Protein AF-A0A6S7KIN9-F1 (afdb_monomer_lite)

Secondary structure (DSSP, 8-state):
-------EEEEE-TT--B-HHHHHHHHHHHTGGGGTPEEEEEEEEEE-TTT-PEEEEEEEEEEEEEEGGGHHHHHHHHHHHSTTTSHHHHHHHHHHHHHHTTGGGSSEEEEEEEEEEPPPEE---SSTT-SSPPEE---BEEEEEEEEE-

Organism: Paramuricea clavata (NCBI:txid317549)

pLDDT: mean 79.03, std 16.6, range [30.09, 96.25]

Structure (mmCIF, N/CA/C/O backbone):
data_AF-A0A6S7KIN9-F1
#
_entry.id   AF-A0A6S7KIN9-F1
#
loop_
_atom_site.group_PDB
_atom_site.id
_atom_site.type_symbol
_atom_site.label_atom_id
_atom_site.label_alt_id
_atom_site.label_comp_id
_atom_site.label_asym_id
_atom_site.label_entity_id
_atom_site.label_seq_id
_atom_site.pdbx_PDB_ins_code
_atom_site.Cartn_x
_atom_site.Cartn_y
_atom_site.Cartn_z
_atom_site.occupancy
_atom_site.B_iso_or_equiv
_atom_site.auth_seq_id
_atom_site.auth_comp_id
_atom_site.auth_asym_id
_atom_site.auth_atom_id
_atom_site.pdbx_PDB_model_num
ATOM 1 N N . ALA A 1 1 ? -15.062 28.283 -2.929 1.00 34.12 1 ALA A N 1
ATOM 2 C CA . ALA A 1 1 ? -14.795 26.835 -2.896 1.00 34.12 1 ALA A CA 1
ATOM 3 C C . ALA A 1 1 ? -14.580 26.472 -1.440 1.00 34.12 1 ALA A C 1
ATOM 5 O O . ALA A 1 1 ? -13.689 27.051 -0.834 1.00 34.12 1 ALA A O 1
ATOM 6 N N . VAL A 1 2 ? -15.451 25.651 -0.855 1.00 30.09 2 VAL A N 1
ATOM 7 C CA . VAL A 1 2 ? -15.228 25.142 0.503 1.00 30.09 2 VAL A CA 1
ATOM 8 C C . VAL A 1 2 ? -14.085 24.145 0.370 1.00 30.09 2 VAL A C 1
ATOM 10 O O . VAL A 1 2 ? -14.245 23.110 -0.273 1.00 30.09 2 VAL A O 1
ATOM 13 N N . VAL A 1 3 ? -12.900 24.531 0.835 1.00 39.47 3 VAL A N 1
ATOM 14 C CA . VAL A 1 3 ? -11.802 23.588 1.024 1.00 39.47 3 VAL A CA 1
ATOM 15 C C . VAL A 1 3 ? -12.190 22.828 2.278 1.00 39.47 3 VAL A C 1
ATOM 17 O O . VAL A 1 3 ? -12.041 23.341 3.379 1.00 39.47 3 VAL A O 1
ATOM 20 N N . ASP A 1 4 ? -12.823 21.679 2.087 1.00 44.56 4 ASP A N 1
ATOM 21 C CA . ASP A 1 4 ? -13.054 20.734 3.168 1.00 44.56 4 ASP A CA 1
ATOM 22 C C . ASP A 1 4 ? -11.662 20.306 3.658 1.00 44.56 4 ASP A C 1
ATOM 24 O O . ASP A 1 4 ? -10.869 19.782 2.865 1.00 44.56 4 ASP A O 1
ATOM 28 N N . GLU A 1 5 ? -11.292 20.653 4.892 1.00 52.69 5 GLU A N 1
ATOM 29 C CA . GLU A 1 5 ? -9.957 20.403 5.449 1.00 52.69 5 GLU A CA 1
ATOM 30 C C . GLU A 1 5 ? -9.789 18.906 5.761 1.00 52.69 5 GLU A C 1
ATOM 32 O O . GLU A 1 5 ? -9.699 18.479 6.906 1.00 52.69 5 GLU A O 1
ATOM 37 N N . SER A 1 6 ? -9.733 18.065 4.728 1.00 70.38 6 SER A N 1
ATOM 38 C CA . SER A 1 6 ? -9.502 16.633 4.901 1.00 70.38 6 SER A CA 1
ATOM 39 C C . SER A 1 6 ? -8.050 16.381 5.318 1.00 70.38 6 SER A C 1
ATOM 41 O O . SER A 1 6 ? -7.119 16.681 4.561 1.00 70.38 6 SER A O 1
ATOM 43 N N . ILE A 1 7 ? -7.830 15.783 6.493 1.00 80.75 7 ILE A N 1
ATOM 44 C CA . ILE A 1 7 ? -6.498 15.314 6.899 1.00 80.75 7 ILE A CA 1
ATOM 45 C C . ILE A 1 7 ? -6.125 14.125 6.012 1.00 80.75 7 ILE A C 1
ATOM 47 O O . ILE A 1 7 ? -6.717 13.052 6.124 1.00 80.75 7 ILE A O 1
ATOM 51 N N . GLN A 1 8 ? -5.125 14.307 5.149 1.00 85.94 8 GLN A N 1
ATOM 52 C CA . GLN A 1 8 ? -4.580 13.243 4.313 1.00 85.94 8 GLN A CA 1
ATOM 53 C C . GLN A 1 8 ? -3.232 12.763 4.856 1.00 85.94 8 GLN A C 1
ATOM 55 O O . GLN A 1 8 ? -2.260 13.515 4.918 1.00 85.94 8 GLN A O 1
ATOM 60 N N . LEU A 1 9 ? -3.169 11.480 5.193 1.00 83.56 9 LEU A N 1
ATOM 61 C CA . LEU A 1 9 ? -1.951 10.760 5.528 1.00 83.56 9 LEU A CA 1
ATOM 62 C C . LEU A 1 9 ? -1.560 9.861 4.354 1.00 83.56 9 LEU A C 1
ATOM 64 O O . LEU A 1 9 ? -2.381 9.095 3.848 1.00 83.56 9 LEU A O 1
ATOM 68 N N . ARG A 1 10 ? -0.300 9.950 3.918 1.00 86.44 10 ARG A N 1
ATOM 69 C CA . ARG A 1 10 ? 0.276 9.055 2.909 1.00 86.44 10 ARG A CA 1
ATOM 70 C C . ARG A 1 10 ? 1.702 8.691 3.303 1.00 86.44 10 ARG A C 1
ATOM 72 O O . ARG A 1 10 ? 2.541 9.578 3.451 1.00 86.44 10 ARG A O 1
ATOM 79 N N . PHE A 1 11 ? 1.988 7.397 3.404 1.00 84.00 11 PHE A N 1
ATOM 80 C CA . PHE A 1 11 ? 3.309 6.898 3.780 1.00 84.00 11 PHE A CA 1
ATOM 81 C C . PHE A 1 11 ? 3.846 5.928 2.738 1.00 84.00 11 PHE A C 1
ATOM 83 O O . PHE A 1 11 ? 3.245 4.895 2.463 1.00 84.00 11 PHE A O 1
ATOM 90 N N . PHE A 1 12 ? 4.996 6.279 2.168 1.00 82.81 12 PHE A N 1
ATOM 91 C CA . PHE A 1 12 ? 5.689 5.491 1.157 1.00 82.81 12 PHE A CA 1
ATOM 92 C C . PHE A 1 12 ? 6.791 4.644 1.793 1.00 82.81 12 PHE A C 1
ATOM 94 O O . PHE A 1 12 ? 7.568 5.158 2.603 1.00 82.81 12 PHE A O 1
ATOM 101 N N . ASN A 1 13 ? 6.901 3.380 1.382 1.00 80.69 13 ASN A N 1
ATOM 102 C CA . ASN A 1 13 ? 8.046 2.541 1.719 1.00 80.69 13 ASN A CA 1
ATOM 103 C C . ASN A 1 13 ? 9.092 2.586 0.587 1.00 80.69 13 ASN A C 1
ATOM 105 O O . ASN A 1 13 ? 8.910 1.916 -0.431 1.00 80.69 13 ASN A O 1
ATOM 109 N N . PRO A 1 14 ? 10.212 3.316 0.744 1.00 76.25 14 PRO A N 1
ATOM 110 C CA . PRO A 1 14 ? 11.238 3.405 -0.296 1.00 76.25 14 PRO A CA 1
ATOM 111 C C . PRO A 1 14 ? 12.024 2.107 -0.496 1.00 76.25 14 PRO A C 1
ATOM 113 O O . PRO A 1 14 ? 12.675 1.949 -1.525 1.00 76.25 14 PRO A O 1
ATOM 116 N N . ASN A 1 15 ? 11.967 1.183 0.466 1.00 79.06 15 ASN A N 1
ATOM 117 C CA . ASN A 1 15 ? 12.688 -0.086 0.399 1.00 79.06 15 ASN A CA 1
ATOM 118 C C . A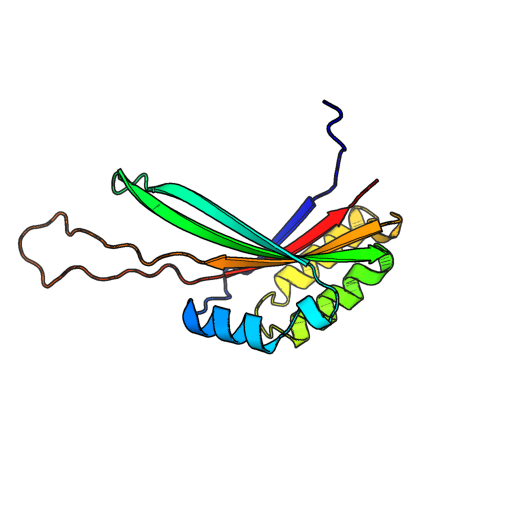SN A 1 15 ? 11.894 -1.166 -0.343 1.00 79.06 15 ASN A C 1
ATOM 120 O O . ASN A 1 15 ? 12.458 -2.195 -0.714 1.00 79.06 15 ASN A O 1
ATOM 124 N N . PHE A 1 16 ? 10.596 -0.950 -0.574 1.00 81.00 16 PHE A N 1
ATOM 125 C CA . PHE A 1 16 ? 9.786 -1.865 -1.361 1.00 81.00 16 PHE A CA 1
ATOM 126 C C . PHE A 1 16 ? 9.939 -1.549 -2.847 1.00 81.00 16 PHE A C 1
ATOM 128 O O . PHE A 1 16 ? 9.473 -0.521 -3.335 1.00 81.00 16 PHE A O 1
ATOM 135 N N . THR A 1 17 ? 10.609 -2.449 -3.562 1.00 79.62 17 THR A N 1
ATOM 136 C CA . THR A 1 17 ? 10.815 -2.350 -5.008 1.00 79.62 17 THR A CA 1
ATOM 137 C C . THR A 1 17 ? 10.290 -3.615 -5.666 1.00 79.62 17 THR A C 1
ATOM 139 O O . THR A 1 17 ? 10.710 -4.715 -5.316 1.00 79.62 17 THR A O 1
ATOM 142 N N . ILE A 1 18 ? 9.393 -3.458 -6.635 1.00 82.38 18 ILE A N 1
ATOM 143 C CA . ILE A 1 18 ? 8.775 -4.567 -7.367 1.00 82.38 18 ILE A CA 1
ATOM 144 C C . ILE A 1 18 ? 8.681 -4.228 -8.860 1.00 82.38 18 ILE A C 1
ATOM 146 O O . ILE A 1 18 ? 8.633 -3.049 -9.242 1.00 82.38 18 ILE A O 1
ATOM 150 N N . SER A 1 19 ? 8.693 -5.249 -9.722 1.00 85.44 19 SER A N 1
ATOM 151 C CA . SER A 1 19 ? 8.465 -5.047 -11.154 1.00 85.44 19 SER A CA 1
ATOM 152 C C . SER A 1 19 ? 7.011 -4.631 -11.416 1.00 85.44 19 SER A C 1
ATOM 154 O O . SER A 1 19 ? 6.118 -4.855 -10.599 1.00 85.44 19 SER A O 1
ATOM 156 N N . ALA A 1 20 ? 6.757 -3.992 -12.558 1.00 83.88 20 ALA A N 1
ATOM 157 C CA . ALA A 1 20 ? 5.403 -3.556 -12.894 1.00 83.88 20 ALA A CA 1
ATOM 158 C C . ALA A 1 20 ? 4.446 -4.739 -13.108 1.00 83.88 20 ALA A C 1
ATOM 160 O O . ALA A 1 20 ? 3.265 -4.616 -12.796 1.00 83.88 20 ALA A O 1
ATOM 161 N N . ASP A 1 21 ? 4.944 -5.852 -13.645 1.00 85.50 21 ASP A N 1
ATOM 162 C CA . ASP A 1 21 ? 4.124 -7.027 -13.938 1.00 85.50 21 ASP A CA 1
ATOM 163 C C . ASP A 1 21 ? 3.816 -7.794 -12.650 1.00 85.50 21 ASP A C 1
ATOM 165 O O . ASP A 1 21 ? 2.642 -8.006 -12.353 1.00 85.50 21 ASP A O 1
ATOM 169 N N . ASP A 1 22 ? 4.820 -8.024 -11.796 1.00 88.12 22 ASP A N 1
ATOM 170 C CA . ASP A 1 22 ? 4.599 -8.642 -10.480 1.00 88.12 22 ASP A CA 1
ATOM 171 C C . ASP A 1 22 ? 3.643 -7.803 -9.619 1.00 88.12 22 ASP A C 1
ATOM 173 O O . ASP A 1 22 ? 2.805 -8.344 -8.901 1.00 88.12 22 ASP A O 1
ATOM 177 N N . LEU A 1 23 ? 3.721 -6.468 -9.700 1.00 87.88 23 LEU A N 1
ATOM 178 C CA . LEU A 1 23 ? 2.795 -5.598 -8.978 1.00 87.88 23 LEU A CA 1
ATOM 179 C C . LEU A 1 23 ? 1.358 -5.716 -9.501 1.00 87.88 23 LEU A C 1
ATOM 181 O O . LEU A 1 23 ? 0.416 -5.675 -8.711 1.00 87.88 23 LEU A O 1
ATOM 185 N N . ARG A 1 24 ? 1.164 -5.860 -10.818 1.00 89.88 24 ARG A N 1
ATOM 186 C CA . ARG A 1 24 ? -0.175 -6.078 -11.392 1.00 89.88 24 ARG A CA 1
ATOM 187 C C . ARG A 1 24 ? -0.755 -7.405 -10.936 1.00 89.88 24 ARG A C 1
ATOM 189 O O . ARG A 1 24 ? -1.920 -7.426 -10.538 1.00 89.88 24 ARG A O 1
ATOM 196 N N . ASP A 1 25 ? 0.052 -8.457 -10.952 1.00 91.62 25 ASP A N 1
ATOM 197 C CA . ASP A 1 25 ? -0.358 -9.785 -10.504 1.00 91.62 25 ASP A CA 1
ATOM 198 C C . ASP A 1 25 ? -0.697 -9.771 -9.012 1.00 91.62 25 ASP A C 1
ATOM 200 O O . ASP A 1 25 ? -1.746 -10.268 -8.605 1.00 91.62 25 ASP A O 1
ATOM 204 N N . LEU A 1 26 ? 0.124 -9.104 -8.196 1.00 90.75 26 LEU A N 1
ATOM 205 C CA . LEU A 1 26 ? -0.125 -8.928 -6.766 1.00 90.75 26 LEU A CA 1
ATOM 206 C C . LEU A 1 26 ? -1.453 -8.196 -6.499 1.00 90.75 26 LEU A C 1
ATOM 208 O O . LEU A 1 26 ? -2.252 -8.639 -5.675 1.00 90.75 26 LEU A O 1
ATOM 212 N N . ILE A 1 27 ? -1.732 -7.112 -7.232 1.00 91.69 27 ILE A N 1
ATOM 213 C CA . ILE A 1 27 ? -3.002 -6.373 -7.132 1.00 91.69 27 ILE A CA 1
ATOM 214 C C . ILE A 1 27 ? -4.191 -7.242 -7.555 1.00 91.69 27 ILE A C 1
ATOM 216 O O . ILE A 1 27 ? -5.238 -7.201 -6.906 1.00 91.69 27 ILE A O 1
ATOM 220 N N . ALA A 1 28 ? -4.055 -7.999 -8.647 1.00 92.81 28 ALA A N 1
ATOM 221 C CA . ALA A 1 28 ? -5.113 -8.870 -9.147 1.00 92.81 28 ALA A CA 1
ATOM 222 C C . ALA A 1 28 ? -5.444 -9.981 -8.139 1.00 92.81 28 ALA A C 1
ATOM 224 O O . ALA A 1 28 ? -6.615 -10.188 -7.821 1.00 92.81 28 ALA A O 1
ATOM 225 N N . ASN A 1 29 ? -4.417 -10.622 -7.577 1.00 93.88 29 ASN A N 1
ATOM 226 C CA . ASN A 1 29 ? -4.558 -11.702 -6.601 1.00 93.88 29 ASN A CA 1
ATOM 227 C C . ASN A 1 29 ? -5.186 -11.236 -5.283 1.00 93.88 29 ASN A C 1
ATOM 229 O O . ASN A 1 29 ? -5.973 -11.968 -4.689 1.00 93.88 29 ASN A O 1
ATOM 233 N N . ALA A 1 30 ? -4.889 -10.010 -4.839 1.00 93.06 30 ALA A N 1
ATOM 234 C CA . ALA A 1 30 ? -5.475 -9.452 -3.621 1.00 93.06 30 ALA A CA 1
ATOM 235 C C . ALA A 1 30 ? -6.991 -9.199 -3.729 1.00 93.06 30 ALA A C 1
ATOM 237 O O . ALA A 1 30 ? -7.656 -9.056 -2.705 1.00 93.06 30 ALA A O 1
ATOM 238 N N . ASN A 1 31 ? -7.533 -9.104 -4.953 1.00 93.62 31 ASN A N 1
ATOM 239 C CA . ASN A 1 31 ? -8.955 -8.901 -5.248 1.00 93.62 31 ASN A CA 1
ATOM 240 C C . ASN A 1 31 ? -9.639 -7.845 -4.352 1.00 93.62 31 ASN A C 1
ATOM 242 O O . ASN A 1 31 ? -10.751 -8.019 -3.858 1.00 93.62 31 ASN A O 1
ATOM 246 N N . LEU A 1 32 ? -8.974 -6.706 -4.145 1.00 94.56 32 LEU A N 1
ATOM 247 C CA . LEU A 1 32 ? -9.462 -5.633 -3.274 1.00 94.56 32 LEU A CA 1
ATOM 248 C C . LEU A 1 32 ? -10.912 -5.175 -3.563 1.00 94.56 32 LEU A C 1
ATOM 250 O O . LEU A 1 32 ? -11.628 -4.873 -2.604 1.00 94.56 32 LEU A O 1
ATOM 254 N N . PRO A 1 33 ? -11.409 -5.156 -4.819 1.00 94.88 33 PRO A N 1
ATOM 255 C CA . PRO A 1 33 ? -12.814 -4.858 -5.086 1.00 94.88 33 PRO A CA 1
ATOM 256 C C . PRO A 1 33 ? -13.805 -5.786 -4.375 1.00 94.88 33 PRO A C 1
ATOM 258 O O . PRO A 1 33 ? -14.805 -5.296 -3.853 1.00 94.88 33 PRO A O 1
ATOM 261 N N . SER A 1 34 ? -13.527 -7.093 -4.277 1.00 94.94 34 SER A N 1
ATOM 262 C CA . SER A 1 34 ? -14.417 -8.020 -3.562 1.00 94.94 34 SER A CA 1
ATOM 263 C C . SER A 1 34 ? -14.421 -7.796 -2.048 1.00 94.94 34 SER A C 1
ATOM 265 O O . SER A 1 34 ? -15.351 -8.218 -1.370 1.00 94.94 34 SER A O 1
ATOM 267 N N . LEU A 1 35 ? -13.406 -7.110 -1.513 1.00 93.75 35 LEU A N 1
ATOM 268 C CA . LEU A 1 35 ? -13.306 -6.711 -0.103 1.00 93.75 35 LEU A CA 1
ATOM 269 C C . LEU A 1 35 ? -13.945 -5.334 0.175 1.00 93.75 35 LEU A C 1
ATOM 271 O O . LEU A 1 35 ? -13.899 -4.826 1.304 1.00 93.75 35 LEU A O 1
ATOM 275 N N . GLY A 1 36 ? -14.557 -4.724 -0.845 1.00 94.38 36 GLY A N 1
ATOM 276 C CA . GLY A 1 36 ? -15.265 -3.449 -0.753 1.00 94.38 36 GLY A CA 1
ATOM 277 C C . GLY A 1 36 ? -14.402 -2.215 -1.022 1.00 94.38 36 GLY A C 1
ATOM 278 O O . GLY A 1 36 ? -14.837 -1.106 -0.718 1.00 94.38 36 GLY A O 1
ATOM 279 N N . TYR A 1 37 ? -13.196 -2.368 -1.578 1.00 96.00 37 TYR A N 1
ATOM 280 C CA . TYR A 1 37 ? -12.392 -1.219 -2.000 1.00 96.00 37 TYR A CA 1
ATOM 281 C C . TYR A 1 37 ? -12.784 -0.753 -3.398 1.00 96.00 37 TYR A C 1
ATOM 283 O O . TYR A 1 37 ? -12.843 -1.524 -4.356 1.00 96.00 37 TYR A O 1
ATOM 291 N N . ARG A 1 38 ? -12.956 0.555 -3.553 1.00 96.25 38 ARG A N 1
ATOM 292 C CA . ARG A 1 38 ? -13.173 1.191 -4.847 1.00 96.25 38 ARG A CA 1
ATOM 293 C C . ARG A 1 38 ? -11.837 1.492 -5.514 1.00 96.25 38 ARG A C 1
ATOM 295 O O . ARG A 1 38 ? -11.005 2.209 -4.957 1.00 96.25 38 ARG A O 1
ATOM 302 N N . LYS A 1 39 ? -11.661 0.983 -6.733 1.00 95.06 39 LYS A N 1
ATOM 303 C CA . LYS A 1 39 ? 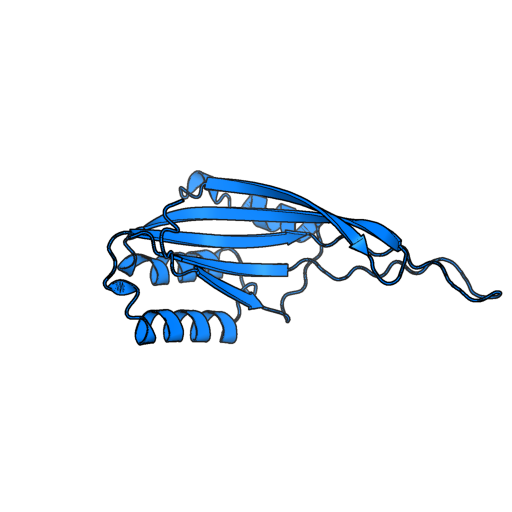-10.504 1.283 -7.581 1.00 95.06 39 LYS A CA 1
ATOM 304 C C . LYS A 1 39 ? -10.635 2.675 -8.201 1.00 95.06 39 LYS A C 1
ATOM 306 O O . LYS A 1 39 ? -11.669 3.014 -8.768 1.00 95.06 39 LYS A O 1
ATOM 311 N N . ILE A 1 40 ? -9.560 3.449 -8.143 1.00 93.50 40 ILE A N 1
ATOM 312 C CA . ILE A 1 40 ? -9.394 4.743 -8.802 1.00 93.50 40 ILE A CA 1
ATOM 313 C C . ILE A 1 40 ? -8.078 4.675 -9.573 1.00 93.50 40 ILE A C 1
ATOM 315 O O . ILE A 1 40 ? -7.065 4.224 -9.045 1.00 93.50 40 ILE A O 1
ATOM 319 N N . THR A 1 41 ? -8.080 5.069 -10.842 1.00 92.19 41 THR A N 1
ATOM 320 C CA . THR A 1 41 ? -6.873 5.074 -11.675 1.00 92.19 41 THR A CA 1
ATOM 321 C C . THR A 1 41 ? -6.645 6.473 -12.208 1.00 92.19 41 THR A C 1
ATOM 323 O O . THR A 1 41 ? -7.518 7.049 -12.850 1.00 92.19 41 THR A O 1
ATOM 326 N N . GLU A 1 42 ? -5.461 7.002 -11.939 1.00 89.19 42 GLU A N 1
ATOM 327 C CA . GLU A 1 42 ? -5.012 8.302 -12.406 1.00 89.19 42 GLU A CA 1
ATOM 328 C C . GLU A 1 42 ? -3.793 8.110 -13.296 1.00 89.19 42 GLU A C 1
ATOM 330 O O . GLU A 1 42 ? -2.855 7.390 -12.953 1.00 89.19 42 GLU A O 1
ATOM 335 N N . ARG A 1 43 ? -3.801 8.771 -14.450 1.00 87.06 43 ARG A N 1
ATOM 336 C CA . ARG A 1 43 ? -2.659 8.805 -15.359 1.00 87.06 43 ARG A CA 1
ATOM 337 C C . ARG A 1 43 ? -2.220 10.241 -15.516 1.00 87.06 43 ARG A C 1
ATOM 339 O O . ARG A 1 43 ? -3.041 11.110 -15.801 1.00 87.06 43 AR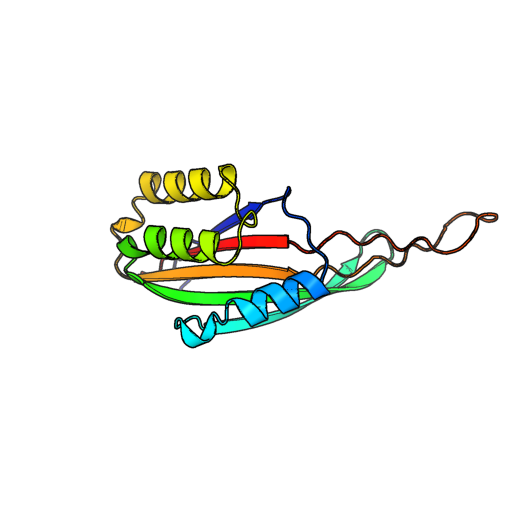G A O 1
ATOM 346 N N . LYS A 1 44 ? -0.928 10.473 -15.332 1.00 83.19 44 LYS A N 1
ATOM 347 C CA . LYS A 1 44 ? -0.307 11.776 -15.528 1.00 83.19 44 LYS A CA 1
ATOM 348 C C . LYS A 1 44 ? 0.814 11.652 -16.541 1.00 83.19 44 LYS A C 1
ATOM 350 O O . LYS A 1 44 ? 1.537 10.656 -16.571 1.00 83.19 44 LYS A O 1
ATOM 355 N N . THR A 1 45 ? 0.937 12.678 -17.366 1.00 78.88 45 THR A N 1
ATOM 356 C CA . THR A 1 45 ? 2.082 12.863 -18.249 1.00 78.88 45 THR A CA 1
ATOM 357 C C . THR A 1 45 ? 2.865 14.038 -17.697 1.00 78.88 45 THR A C 1
ATOM 359 O O . THR A 1 45 ? 2.333 15.141 -17.612 1.00 78.88 45 THR A O 1
ATOM 362 N N . GLU A 1 46 ? 4.105 13.794 -17.305 1.00 73.00 46 GLU A N 1
ATOM 363 C CA . GLU A 1 46 ? 5.018 14.814 -16.797 1.00 73.00 46 GLU A CA 1
ATOM 364 C C . GLU A 1 46 ? 6.223 14.897 -17.723 1.00 73.00 46 GLU A C 1
ATOM 366 O O . GLU A 1 46 ? 6.673 13.885 -18.253 1.00 73.00 46 GLU A O 1
ATOM 371 N N . THR A 1 47 ? 6.758 16.091 -17.945 1.00 73.94 47 THR A N 1
ATOM 372 C CA . THR A 1 47 ? 8.007 16.236 -18.695 1.00 73.94 47 THR A CA 1
ATOM 373 C C . THR A 1 47 ? 9.172 15.923 -17.763 1.00 73.94 47 THR A C 1
ATOM 375 O O . THR A 1 47 ? 9.333 16.581 -16.738 1.00 73.94 47 THR A O 1
ATOM 378 N N . ASP A 1 48 ? 9.991 14.929 -18.104 1.00 67.38 48 ASP A N 1
ATOM 379 C CA . ASP A 1 48 ? 11.213 14.638 -17.353 1.00 67.38 48 ASP A CA 1
ATOM 380 C C . ASP A 1 48 ? 12.215 15.780 -17.555 1.00 67.38 48 ASP A C 1
ATOM 382 O O . ASP A 1 48 ? 12.605 16.100 -18.679 1.00 67.38 48 ASP A O 1
ATOM 386 N N . PHE A 1 49 ? 12.603 16.415 -16.449 1.00 65.50 49 PHE A N 1
ATOM 387 C CA . PHE A 1 49 ? 13.458 17.600 -16.460 1.00 65.50 49 PHE A CA 1
ATOM 388 C C . PHE A 1 49 ? 14.872 17.331 -16.997 1.00 65.50 49 PHE A C 1
ATOM 390 O O . PHE A 1 49 ? 15.518 18.256 -17.480 1.00 65.50 49 PHE A O 1
ATOM 397 N N . GLU A 1 50 ? 15.358 16.088 -16.942 1.00 67.81 50 GLU A N 1
ATOM 398 C CA . GLU A 1 50 ? 16.706 15.728 -17.401 1.00 67.81 50 GLU A CA 1
ATOM 399 C C . GLU A 1 50 ? 16.751 15.470 -18.912 1.00 67.81 50 GLU A C 1
ATOM 401 O O . GLU A 1 50 ? 17.758 15.723 -19.572 1.00 67.81 50 GLU A O 1
ATOM 406 N N . THR A 1 51 ? 15.664 14.942 -19.471 1.00 69.19 51 THR A N 1
ATOM 407 C CA . THR A 1 51 ? 15.616 14.453 -20.854 1.00 69.19 51 THR A CA 1
ATOM 408 C C . THR A 1 51 ? 14.701 15.267 -21.765 1.00 69.19 51 THR A C 1
ATOM 410 O O . THR A 1 51 ? 14.803 15.141 -22.988 1.00 69.19 51 THR A O 1
ATOM 413 N N . GLY A 1 52 ? 13.816 16.091 -21.197 1.00 69.25 52 GLY A N 1
ATOM 414 C CA . GLY A 1 52 ? 12.813 16.876 -21.918 1.00 69.25 52 GLY A CA 1
ATOM 415 C C . GLY A 1 52 ? 11.693 16.039 -22.544 1.00 69.25 52 GLY A C 1
ATOM 416 O O . GLY A 1 52 ? 10.893 16.568 -23.314 1.00 69.25 52 GLY A O 1
ATOM 417 N N . PHE A 1 53 ? 11.631 14.737 -22.254 1.00 70.69 53 PHE A N 1
ATOM 418 C CA . PHE A 1 53 ? 10.640 13.827 -22.822 1.00 70.69 53 PHE A CA 1
ATOM 419 C C . PHE A 1 53 ? 9.434 13.625 -21.901 1.00 70.69 53 PHE A C 1
ATOM 421 O O . PHE A 1 53 ? 9.586 13.655 -20.678 1.00 70.69 53 PHE A O 1
ATOM 428 N N . PRO A 1 54 ? 8.241 13.354 -22.464 1.00 67.50 54 PRO A N 1
ATOM 429 C CA . PRO A 1 54 ? 7.084 12.996 -21.663 1.00 67.50 54 PRO A CA 1
ATOM 430 C C . PRO A 1 54 ? 7.305 11.637 -20.990 1.00 67.50 54 PRO A C 1
ATOM 432 O O . PRO A 1 54 ? 7.526 10.614 -21.644 1.00 67.50 54 PRO A O 1
ATOM 435 N N . VAL A 1 55 ? 7.198 11.629 -19.669 1.00 71.12 55 VAL A N 1
ATOM 436 C CA . VAL A 1 55 ? 7.140 10.450 -18.815 1.00 71.12 55 VAL A CA 1
ATOM 437 C C . VAL A 1 55 ? 5.700 10.239 -18.374 1.00 71.12 55 VAL A C 1
ATOM 439 O O . VAL A 1 55 ? 5.036 11.130 -17.851 1.00 71.12 55 VAL A O 1
ATOM 442 N N . PHE A 1 56 ? 5.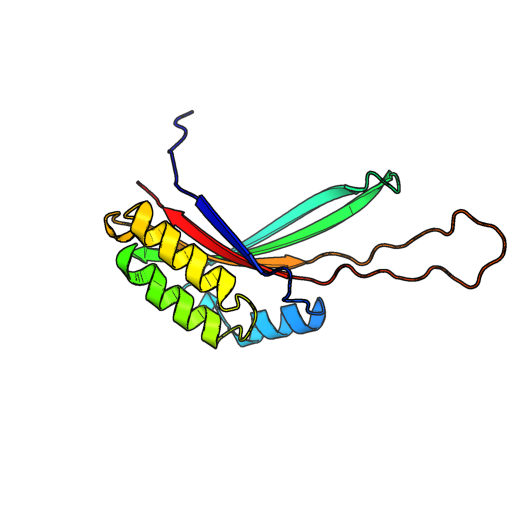217 9.022 -18.593 1.00 74.31 56 PHE A N 1
ATOM 443 C CA . PHE A 1 56 ? 3.882 8.608 -18.183 1.00 74.31 56 PHE A CA 1
ATOM 444 C C . PHE A 1 56 ? 3.959 7.943 -16.815 1.00 74.31 56 PHE A C 1
ATOM 446 O O . PHE A 1 56 ? 4.654 6.936 -16.660 1.00 74.31 56 PHE A O 1
ATOM 453 N N . GLN A 1 57 ? 3.212 8.482 -15.861 1.00 80.56 57 GLN A N 1
ATOM 454 C CA . GLN A 1 57 ? 3.006 7.901 -14.544 1.00 80.56 57 GLN A CA 1
ATOM 455 C C . GLN A 1 57 ? 1.572 7.389 -14.443 1.00 80.56 57 GLN A C 1
ATOM 457 O O . GLN A 1 57 ? 0.620 8.080 -14.815 1.00 80.56 57 GLN A O 1
ATOM 462 N N . GLU A 1 58 ? 1.420 6.168 -13.942 1.00 87.25 58 GLU A N 1
ATOM 463 C CA . GLU A 1 58 ? 0.119 5.605 -13.601 1.00 87.25 58 GLU A CA 1
ATOM 464 C C . GLU A 1 58 ? 0.075 5.358 -12.096 1.00 87.25 58 GLU A C 1
ATOM 466 O O . GLU A 1 58 ? 0.952 4.707 -11.527 1.00 87.25 58 GLU A O 1
ATOM 471 N N . THR A 1 59 ? -0.965 5.885 -11.464 1.00 88.94 59 THR A N 1
ATOM 472 C CA . THR A 1 59 ? -1.247 5.687 -10.050 1.00 88.94 59 THR A CA 1
ATOM 473 C C . THR A 1 59 ? -2.581 4.972 -9.925 1.00 88.94 59 THR A C 1
ATOM 475 O O . THR A 1 59 ? -3.596 5.422 -10.462 1.00 88.94 59 THR A O 1
ATOM 478 N N . VAL A 1 60 ? -2.596 3.861 -9.197 1.00 91.69 60 VAL A N 1
ATOM 479 C CA . VAL A 1 60 ? -3.813 3.100 -8.915 1.00 91.69 60 VAL A CA 1
ATOM 480 C C . VAL A 1 60 ? -4.069 3.143 -7.417 1.00 91.69 60 VAL A C 1
ATOM 482 O O . VAL A 1 60 ? -3.239 2.693 -6.639 1.00 91.69 60 VAL A O 1
ATOM 485 N N . ARG A 1 61 ? -5.221 3.668 -7.003 1.00 93.69 61 ARG A N 1
ATOM 486 C CA . ARG A 1 61 ? -5.658 3.688 -5.603 1.00 93.69 61 ARG A CA 1
ATOM 487 C C . ARG A 1 61 ? -6.812 2.724 -5.403 1.00 93.69 61 ARG A C 1
ATOM 489 O O . ARG A 1 61 ? -7.717 2.665 -6.232 1.00 93.69 61 ARG A O 1
ATOM 496 N N . PHE A 1 62 ? -6.809 2.023 -4.284 1.00 95.56 62 PHE A N 1
ATOM 497 C CA . PHE A 1 62 ? -7.949 1.258 -3.803 1.00 95.56 62 PHE A CA 1
ATOM 498 C C . PHE A 1 62 ? -8.341 1.833 -2.454 1.00 95.56 62 PHE A C 1
ATOM 500 O O . PHE A 1 62 ? -7.569 1.735 -1.510 1.00 95.56 62 PHE A O 1
ATOM 507 N N . LEU A 1 63 ? -9.515 2.461 -2.380 1.00 94.56 63 LEU A N 1
ATOM 508 C CA . LEU A 1 63 ? -9.989 3.157 -1.183 1.00 94.56 63 LEU A CA 1
ATOM 509 C C . LEU A 1 63 ? -11.320 2.577 -0.724 1.00 94.56 63 LEU A C 1
ATOM 511 O O . LEU A 1 63 ? -12.204 2.324 -1.543 1.00 94.56 63 LEU A O 1
ATOM 515 N N . LYS A 1 64 ? -11.479 2.420 0.584 1.00 95.06 64 LYS A N 1
ATOM 516 C CA . LYS A 1 64 ? -12.713 1.971 1.223 1.00 95.06 64 LYS A CA 1
ATOM 517 C C . LYS A 1 64 ? -13.124 2.978 2.284 1.00 95.06 64 LYS A C 1
ATOM 519 O O . LYS A 1 64 ? -12.286 3.479 3.029 1.00 95.06 64 LYS A O 1
ATOM 524 N N . GLU A 1 65 ? -14.413 3.285 2.320 1.00 94.75 65 GLU A N 1
ATOM 525 C CA . GLU A 1 65 ? -14.996 4.110 3.374 1.00 94.75 65 GLU A CA 1
ATOM 526 C C . GLU A 1 65 ? -15.285 3.240 4.596 1.00 94.75 65 GLU A C 1
ATOM 528 O O . GLU A 1 65 ? -15.845 2.150 4.461 1.00 94.75 65 GLU A O 1
ATOM 533 N N . MET A 1 66 ? -14.849 3.688 5.770 1.00 93.69 66 MET A N 1
ATOM 534 C CA . MET A 1 66 ? -14.984 2.944 7.021 1.00 93.69 66 MET A CA 1
ATOM 535 C C . MET A 1 66 ? -14.953 3.882 8.232 1.00 93.69 66 MET A C 1
ATOM 537 O O . MET A 1 66 ? -14.485 5.019 8.113 1.00 93.69 66 MET A O 1
ATOM 541 N N . PRO A 1 67 ? -15.398 3.423 9.414 1.00 94.25 67 PRO A N 1
ATOM 542 C CA . PRO A 1 67 ? -15.166 4.150 10.652 1.00 94.25 67 PRO A CA 1
ATOM 543 C C . PRO A 1 67 ? -13.669 4.389 10.879 1.00 94.25 67 PRO A C 1
ATOM 545 O O . PRO A 1 67 ? -12.868 3.465 10.738 1.00 94.25 67 PRO A O 1
ATOM 548 N N . CYS A 1 68 ? -13.265 5.598 11.280 1.00 90.94 68 CYS A N 1
ATOM 549 C CA . CYS A 1 68 ? -11.837 5.901 11.468 1.00 90.94 68 CYS A CA 1
ATOM 550 C C . CYS A 1 68 ? -11.160 5.012 12.527 1.00 90.94 68 CYS A C 1
ATOM 552 O O . CYS A 1 68 ? -9.963 4.741 12.441 1.00 90.94 68 CYS A O 1
ATOM 554 N N . GLY A 1 69 ? -11.921 4.508 13.504 1.00 89.31 69 GLY A N 1
ATOM 555 C CA . GLY A 1 69 ? -11.437 3.529 14.482 1.00 89.31 69 GLY A CA 1
ATOM 556 C C . GLY A 1 69 ? -11.100 2.149 13.896 1.00 89.31 69 GLY A C 1
ATOM 557 O O . GLY A 1 69 ? -10.347 1.403 14.517 1.00 89.31 69 GLY A O 1
ATOM 558 N N . GLU A 1 70 ? -11.611 1.808 12.709 1.00 92.25 70 GLU A N 1
ATOM 559 C CA . GLU A 1 70 ? -11.359 0.525 12.035 1.00 92.25 70 GLU A CA 1
ATOM 560 C C . GLU A 1 70 ? -10.159 0.558 11.083 1.00 92.25 70 GLU A C 1
ATOM 562 O O . GLU A 1 70 ? -9.684 -0.501 10.664 1.00 92.25 70 GLU A O 1
ATOM 567 N N . VAL A 1 71 ? -9.618 1.742 10.777 1.00 90.56 71 VAL A N 1
ATOM 568 C CA . VAL A 1 71 ? -8.481 1.890 9.855 1.00 90.56 71 VAL A CA 1
ATOM 569 C C . VAL A 1 71 ? -7.280 1.015 10.247 1.00 90.56 71 VAL A C 1
ATOM 571 O O . VAL A 1 71 ? -6.800 0.288 9.377 1.00 90.56 71 VAL A O 1
ATOM 574 N N . PRO A 1 72 ? -6.864 0.916 11.529 1.00 87.88 72 PRO A N 1
ATOM 575 C CA . PRO A 1 72 ? -5.760 0.029 11.908 1.00 87.88 72 PRO A CA 1
ATOM 576 C C . PRO A 1 72 ? -6.005 -1.459 11.602 1.00 87.88 72 PRO A C 1
ATOM 578 O O . PRO A 1 72 ? -5.057 -2.222 11.420 1.00 87.88 72 PRO A O 1
ATOM 581 N N . ASN A 1 73 ? -7.265 -1.908 11.567 1.00 90.19 73 ASN A N 1
ATOM 582 C CA . ASN A 1 73 ? -7.598 -3.285 11.190 1.00 90.19 73 ASN A CA 1
ATOM 583 C C . ASN A 1 73 ? -7.537 -3.465 9.669 1.00 90.19 73 ASN A C 1
ATOM 585 O O . ASN A 1 73 ? -7.028 -4.482 9.199 1.00 90.19 73 ASN A O 1
ATOM 589 N N . SER A 1 74 ? -7.996 -2.464 8.910 1.00 90.56 74 SER A N 1
ATOM 590 C CA . SER A 1 74 ? -7.825 -2.420 7.454 1.00 90.56 74 SER A CA 1
ATOM 591 C C . SER A 1 74 ? -6.343 -2.447 7.065 1.00 90.56 74 SER A C 1
ATOM 593 O O . SER A 1 74 ? -5.962 -3.231 6.203 1.00 90.56 74 SER A O 1
ATOM 595 N N . GLU A 1 75 ? -5.492 -1.657 7.722 1.00 88.12 75 GLU A N 1
ATOM 596 C CA . GLU A 1 75 ? -4.042 -1.629 7.470 1.00 88.12 75 GLU A CA 1
ATOM 597 C C . GLU A 1 75 ? -3.385 -2.989 7.723 1.00 88.12 75 GLU A C 1
ATOM 599 O O . GLU A 1 75 ? -2.626 -3.473 6.887 1.00 88.12 75 GLU A O 1
ATOM 604 N N . LYS A 1 76 ? -3.727 -3.665 8.829 1.00 89.19 76 LYS A N 1
ATOM 605 C CA . LYS A 1 76 ? -3.233 -5.026 9.107 1.00 89.19 76 LYS A CA 1
ATOM 606 C C . LYS A 1 76 ? -3.639 -6.027 8.028 1.00 89.19 76 LYS A C 1
ATOM 608 O O . LYS A 1 76 ? -2.830 -6.864 7.642 1.00 89.19 76 LYS A O 1
ATOM 613 N N . MET A 1 77 ? -4.883 -5.960 7.558 1.00 92.00 77 MET A N 1
ATOM 614 C CA . MET A 1 77 ? -5.353 -6.820 6.472 1.00 92.00 77 MET A CA 1
ATOM 615 C C . MET A 1 77 ? -4.601 -6.519 5.169 1.00 92.00 77 MET A C 1
ATOM 617 O O . MET A 1 77 ? -4.198 -7.443 4.467 1.00 92.00 77 MET A O 1
ATOM 621 N N . LEU A 1 78 ? -4.373 -5.242 4.849 1.00 91.75 78 LEU A N 1
ATOM 622 C CA . LEU A 1 78 ? -3.597 -4.850 3.673 1.00 91.75 78 LEU A CA 1
ATOM 623 C C . LEU A 1 78 ? -2.141 -5.322 3.774 1.00 91.75 78 LEU A C 1
ATOM 625 O O . LEU A 1 78 ? -1.612 -5.818 2.788 1.00 91.75 78 LEU A O 1
ATOM 629 N N . ASP A 1 79 ? -1.504 -5.246 4.943 1.00 88.69 79 ASP A N 1
ATOM 630 C CA . ASP A 1 79 ? -0.140 -5.760 5.144 1.00 88.69 79 ASP A CA 1
ATOM 631 C C . ASP A 1 79 ? -0.056 -7.284 4.941 1.00 88.69 79 ASP A C 1
ATOM 633 O O . ASP A 1 79 ? 0.915 -7.786 4.380 1.00 88.69 79 ASP A O 1
ATOM 637 N N . GLN A 1 80 ? -1.111 -8.027 5.300 1.00 90.56 80 GLN A N 1
ATOM 638 C CA . GLN A 1 80 ? -1.206 -9.465 5.016 1.00 90.56 80 GLN A CA 1
ATOM 639 C C . GLN A 1 80 ? -1.368 -9.770 3.520 1.00 90.56 80 GLN A C 1
ATOM 641 O O . GLN A 1 80 ? -0.809 -10.753 3.035 1.00 90.56 80 GLN A O 1
ATOM 646 N N . LEU A 1 81 ? -2.129 -8.949 2.791 1.00 90.88 81 LEU A N 1
ATOM 647 C CA . LEU A 1 81 ? -2.329 -9.101 1.344 1.00 90.88 81 LEU A CA 1
ATOM 648 C C . LEU A 1 81 ? -1.105 -8.654 0.532 1.00 90.88 81 LEU A C 1
ATOM 650 O O . LEU A 1 81 ? -0.855 -9.186 -0.549 1.00 90.88 81 LEU A O 1
ATOM 654 N N . PHE A 1 82 ? -0.339 -7.696 1.053 1.00 90.12 82 PHE A N 1
ATOM 655 C CA . PHE A 1 82 ? 0.833 -7.105 0.409 1.00 90.12 82 PHE A CA 1
ATOM 656 C C . PHE A 1 82 ? 2.066 -7.210 1.324 1.00 90.12 82 PHE A C 1
ATOM 658 O O . PHE A 1 82 ? 2.598 -6.187 1.770 1.00 90.12 82 PHE A O 1
ATOM 665 N N . PRO A 1 83 ? 2.548 -8.434 1.612 1.00 85.56 83 PRO A N 1
ATOM 666 C CA . PRO A 1 83 ? 3.611 -8.644 2.584 1.00 85.56 83 PRO A CA 1
ATOM 667 C C . PRO A 1 83 ? 4.887 -7.897 2.184 1.00 85.56 83 PRO A C 1
ATOM 669 O O . PRO A 1 83 ? 5.413 -8.054 1.082 1.00 85.56 83 PRO A O 1
ATOM 672 N N . GLY A 1 84 ? 5.389 -7.069 3.102 1.00 84.00 84 GLY A N 1
ATOM 673 C CA . GLY A 1 84 ? 6.595 -6.263 2.899 1.00 84.00 84 GLY A CA 1
ATOM 674 C C . GLY A 1 84 ? 6.377 -4.943 2.151 1.00 84.00 84 GLY A C 1
ATOM 675 O O . GLY A 1 84 ? 7.314 -4.145 2.091 1.00 84.00 84 GLY A O 1
ATOM 676 N N . ALA A 1 85 ? 5.169 -4.668 1.641 1.00 83.88 85 ALA A N 1
ATOM 677 C CA . ALA A 1 85 ? 4.877 -3.430 0.918 1.00 83.88 85 ALA A CA 1
ATOM 678 C C . ALA A 1 85 ? 4.999 -2.193 1.811 1.00 83.88 85 ALA A C 1
ATOM 680 O O . ALA A 1 85 ? 5.622 -1.212 1.416 1.00 83.88 85 ALA A O 1
ATOM 681 N N . PHE A 1 86 ? 4.488 -2.253 3.039 1.00 83.06 86 PHE A N 1
ATOM 682 C CA . PHE A 1 86 ? 4.540 -1.129 3.974 1.00 83.06 86 PHE A CA 1
ATOM 683 C C . PHE A 1 86 ? 5.798 -1.173 4.843 1.00 83.06 86 PHE A C 1
ATOM 685 O O . PHE A 1 86 ? 6.513 -0.182 4.976 1.00 83.06 86 PHE A O 1
ATOM 692 N N . GLY A 1 87 ? 6.122 -2.348 5.385 1.00 81.25 87 GLY A N 1
ATOM 693 C CA . GLY A 1 87 ? 7.226 -2.495 6.328 1.00 81.25 87 GLY A CA 1
ATOM 694 C C . GLY A 1 87 ? 6.943 -1.819 7.677 1.00 81.25 87 GLY A C 1
ATOM 695 O O . GLY A 1 87 ? 6.037 -0.999 7.828 1.00 81.25 87 GLY A O 1
ATOM 696 N N . LYS A 1 88 ? 7.748 -2.160 8.690 1.00 82.88 88 LYS A N 1
ATOM 697 C CA . LYS A 1 88 ? 7.508 -1.725 10.079 1.00 82.88 88 LYS A CA 1
ATOM 698 C C . LYS A 1 88 ? 7.503 -0.203 10.244 1.00 82.88 88 LYS A C 1
ATOM 700 O O . LYS A 1 88 ? 6.726 0.314 11.040 1.00 82.88 88 LYS A O 1
ATOM 705 N N . ASP A 1 89 ? 8.344 0.511 9.498 1.00 82.75 89 ASP A N 1
ATOM 706 C CA . ASP A 1 89 ? 8.485 1.963 9.636 1.00 82.75 89 ASP A CA 1
ATOM 707 C C . ASP A 1 89 ? 7.241 2.718 9.162 1.00 82.75 89 ASP A C 1
ATOM 709 O O . ASP A 1 89 ? 6.818 3.668 9.822 1.00 82.75 89 ASP A O 1
ATOM 713 N N . VAL A 1 90 ? 6.631 2.291 8.051 1.00 83.44 90 VAL A N 1
ATOM 714 C CA . VAL A 1 90 ? 5.384 2.888 7.552 1.00 83.44 90 VAL A CA 1
ATOM 715 C C . VAL A 1 90 ? 4.248 2.618 8.529 1.00 83.44 90 VAL A C 1
ATOM 717 O O . VAL A 1 90 ? 3.590 3.565 8.954 1.00 83.44 90 VAL A O 1
ATOM 720 N N . THR A 1 91 ? 4.083 1.367 8.970 1.00 82.12 91 THR A N 1
ATOM 721 C CA . THR A 1 91 ? 3.038 1.000 9.939 1.00 82.12 91 THR A CA 1
ATOM 722 C C . THR A 1 91 ? 3.181 1.771 11.254 1.00 82.12 91 THR A C 1
ATOM 724 O O . THR A 1 91 ? 2.196 2.256 11.810 1.00 82.12 91 THR A O 1
ATOM 727 N N . ASN A 1 92 ? 4.408 1.933 11.758 1.00 86.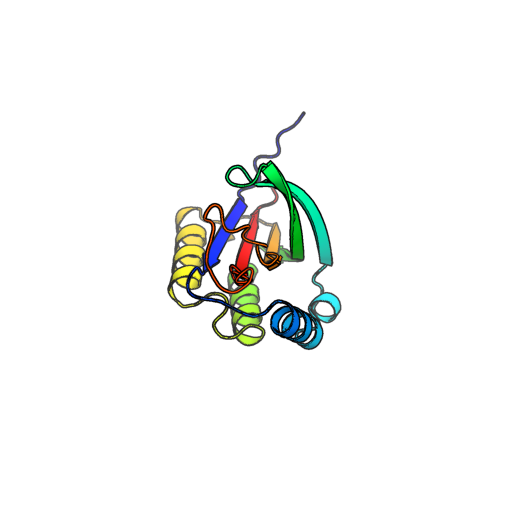38 92 ASN A N 1
ATOM 728 C CA . ASN A 1 92 ? 4.657 2.675 12.993 1.00 86.38 92 ASN A CA 1
ATOM 729 C C . ASN A 1 92 ? 4.352 4.170 12.841 1.00 86.38 92 ASN A C 1
ATOM 731 O O . ASN A 1 92 ? 3.742 4.752 13.737 1.00 86.38 92 ASN A O 1
ATOM 735 N N . LYS A 1 93 ? 4.742 4.788 11.717 1.00 86.56 93 LYS A N 1
ATOM 736 C CA . LYS A 1 93 ? 4.439 6.201 11.433 1.00 86.56 93 LYS A CA 1
ATOM 737 C C . LYS A 1 93 ? 2.944 6.445 11.309 1.00 86.56 93 LYS A C 1
ATOM 739 O O . LYS A 1 93 ? 2.438 7.388 11.909 1.00 86.56 93 LYS A O 1
ATOM 744 N N . MET A 1 94 ? 2.243 5.575 10.590 1.00 84.50 94 MET A N 1
ATOM 745 C CA . MET A 1 94 ? 0.796 5.665 10.441 1.00 84.50 94 MET A CA 1
ATOM 746 C C . MET A 1 94 ? 0.106 5.587 11.804 1.00 84.50 94 MET A C 1
ATOM 748 O O . MET A 1 94 ? -0.655 6.479 12.174 1.00 84.50 94 MET A O 1
ATOM 752 N N . ARG A 1 95 ? 0.470 4.596 12.627 1.00 85.81 95 ARG A N 1
ATOM 753 C CA . ARG A 1 95 ? -0.060 4.460 13.988 1.00 85.81 95 ARG A CA 1
ATOM 754 C C . ARG A 1 95 ? 0.229 5.680 14.865 1.00 85.81 95 ARG A C 1
ATOM 756 O O . ARG A 1 95 ? -0.657 6.102 15.607 1.00 85.81 95 ARG A O 1
ATOM 763 N N . PHE A 1 96 ? 1.445 6.221 14.799 1.00 88.00 96 PHE A N 1
ATOM 764 C CA . PHE A 1 96 ? 1.830 7.422 15.540 1.00 88.00 96 PHE A CA 1
ATOM 765 C C . PHE A 1 96 ? 0.948 8.614 15.153 1.00 88.00 96 PHE A C 1
ATOM 767 O O . PHE A 1 96 ? 0.349 9.244 16.018 1.00 88.00 96 PHE A O 1
ATOM 774 N N . GLU A 1 97 ? 0.770 8.866 13.858 1.00 87.94 97 GLU A N 1
ATOM 775 C CA . GLU A 1 97 ? -0.033 9.987 13.355 1.00 87.94 97 GLU A CA 1
ATOM 776 C C . GLU A 1 97 ? -1.524 9.822 13.673 1.00 87.94 97 GLU A C 1
ATOM 778 O O . GLU A 1 97 ? -2.192 10.789 14.044 1.00 87.94 97 GLU A O 1
ATOM 783 N N . PHE A 1 98 ? -2.037 8.589 13.633 1.00 84.94 98 PHE A N 1
ATOM 784 C CA . PHE A 1 98 ? -3.393 8.272 14.084 1.00 84.94 98 PHE A CA 1
ATOM 785 C C . PHE A 1 98 ? -3.616 8.601 15.564 1.00 84.94 98 PHE A C 1
ATOM 787 O O . PHE A 1 98 ? -4.696 9.076 15.933 1.00 84.94 98 PHE A O 1
ATOM 794 N N . GLN A 1 99 ? -2.614 8.356 16.412 1.00 87.19 99 GLN A N 1
ATOM 795 C CA . GLN A 1 99 ? -2.676 8.649 17.843 1.00 87.19 99 GLN A CA 1
ATOM 796 C C . GLN A 1 99 ? -2.533 10.147 18.124 1.00 87.19 99 GLN A C 1
ATOM 798 O O . GLN A 1 99 ? -3.408 10.723 18.775 1.00 87.19 99 GLN A O 1
ATOM 803 N N . GLU A 1 100 ? -1.489 10.784 17.594 1.00 89.19 100 GLU A N 1
ATOM 804 C CA . GLU A 1 100 ? -1.185 12.200 17.828 1.00 89.19 100 GLU A CA 1
ATOM 805 C C . GLU A 1 100 ? -2.310 13.114 17.339 1.00 89.19 100 GLU A C 1
ATOM 807 O O . GLU A 1 100 ? -2.770 14.000 18.063 1.00 89.19 100 GLU A O 1
ATOM 812 N N . ARG A 1 101 ? -2.838 12.849 16.138 1.00 85.75 101 ARG A N 1
ATOM 813 C CA . ARG A 1 101 ? -3.941 13.633 15.561 1.00 85.75 101 ARG A CA 1
ATOM 814 C C . ARG A 1 101 ? -5.319 13.179 16.032 1.00 85.75 101 ARG A C 1
ATOM 816 O O . ARG A 1 101 ? -6.322 13.742 15.604 1.00 85.75 101 ARG A O 1
ATOM 823 N N . LYS A 1 102 ? -5.391 12.171 16.911 1.00 85.50 102 LYS A N 1
ATOM 824 C CA . LYS A 1 102 ? -6.643 11.600 17.438 1.00 85.50 102 LYS A CA 1
ATOM 825 C C . LYS A 1 102 ? -7.623 11.207 16.320 1.00 85.50 102 LYS A C 1
ATOM 827 O O . LYS A 1 102 ? -8.831 11.384 16.473 1.00 85.50 102 LYS A O 1
ATOM 832 N N . ILE A 1 103 ? -7.113 10.644 15.218 1.00 84.50 103 ILE A N 1
ATOM 833 C CA . ILE A 1 103 ? -7.901 10.318 14.012 1.00 84.50 103 ILE A CA 1
ATOM 834 C C . ILE A 1 103 ? -9.034 9.335 14.325 1.00 84.50 103 ILE A C 1
ATOM 836 O O . ILE A 1 103 ? -10.123 9.423 13.769 1.00 84.50 103 ILE A O 1
ATOM 840 N N . SER A 1 104 ? -8.828 8.443 15.292 1.00 82.38 104 SER A N 1
ATOM 841 C CA . SER A 1 104 ? -9.857 7.503 15.746 1.00 82.38 104 SER A CA 1
ATOM 842 C C . SER A 1 104 ? -11.111 8.164 16.332 1.00 82.38 104 SER A C 1
ATOM 844 O O . SER A 1 104 ? -12.119 7.482 16.496 1.00 82.38 104 SER A O 1
ATOM 846 N N . LYS A 1 105 ? -11.074 9.465 16.659 1.00 85.69 105 LYS A N 1
ATOM 847 C CA . LYS A 1 105 ? -12.239 10.216 17.150 1.00 85.69 105 LYS A CA 1
ATOM 848 C C . LYS A 1 105 ? -13.160 10.712 16.036 1.00 85.69 105 LYS A C 1
ATOM 850 O O . LYS A 1 105 ? -14.295 11.083 16.331 1.00 85.69 105 LYS A O 1
ATOM 855 N N . PHE A 1 106 ? -12.684 10.740 14.795 1.00 87.94 106 PHE A N 1
ATOM 856 C CA . PHE A 1 106 ? -13.495 11.125 13.646 1.00 87.94 106 PHE A CA 1
ATOM 857 C C . PHE A 1 106 ? -14.435 9.985 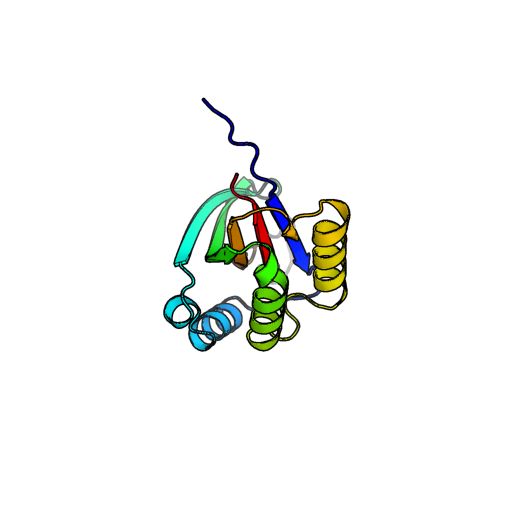13.254 1.00 87.94 106 PHE A C 1
ATOM 859 O O . PHE A 1 106 ? -14.192 8.815 13.564 1.00 87.94 106 PHE A O 1
ATOM 866 N N . LYS A 1 107 ? -15.543 10.327 12.592 1.00 88.69 107 LYS A N 1
ATOM 867 C CA . LYS A 1 107 ? -16.581 9.343 12.270 1.00 88.69 107 LYS A CA 1
ATOM 868 C C . LYS A 1 107 ? -16.164 8.452 11.113 1.00 88.69 107 LYS A C 1
ATOM 870 O O . LYS A 1 107 ? -16.209 7.235 11.256 1.00 88.69 107 LYS A O 1
ATOM 875 N N . ILE A 1 108 ? -15.772 9.047 9.989 1.00 92.12 108 ILE A N 1
ATOM 876 C CA . ILE A 1 108 ? -15.577 8.339 8.724 1.00 92.12 108 ILE A CA 1
ATOM 877 C C . ILE A 1 108 ? -14.221 8.689 8.118 1.00 92.12 108 ILE A C 1
ATOM 879 O O . ILE A 1 108 ? -13.820 9.847 8.038 1.00 92.12 108 ILE A O 1
ATOM 883 N N . CYS A 1 109 ? -13.532 7.658 7.649 1.00 92.12 109 CYS A N 1
ATOM 884 C CA . CYS A 1 109 ? -12.272 7.756 6.940 1.00 92.12 109 CYS A CA 1
ATOM 885 C C . CYS A 1 109 ? -12.378 7.013 5.604 1.00 92.12 109 CYS A C 1
ATOM 887 O O . CYS A 1 109 ? -13.035 5.976 5.492 1.00 92.12 109 CYS A O 1
ATOM 889 N N . LEU A 1 110 ? -11.689 7.521 4.587 1.00 92.81 110 LEU A N 1
ATOM 890 C CA . LEU A 1 110 ? -11.299 6.737 3.422 1.00 92.81 110 LEU A CA 1
ATOM 891 C C . LEU A 1 110 ? -9.895 6.200 3.664 1.00 92.81 110 LEU A C 1
ATOM 893 O O . LEU A 1 110 ? -8.943 6.973 3.696 1.00 92.81 110 LEU A O 1
ATOM 897 N N . ALA A 1 111 ? -9.757 4.888 3.796 1.00 92.38 111 ALA A N 1
ATOM 898 C CA . ALA A 1 111 ? -8.459 4.244 3.961 1.00 92.38 111 ALA A CA 1
ATOM 899 C C . ALA A 1 111 ? -8.215 3.215 2.861 1.00 92.38 111 ALA A C 1
ATOM 901 O O . ALA A 1 111 ? -9.156 2.676 2.265 1.00 92.38 111 ALA A O 1
ATOM 902 N N . GLY A 1 112 ? -6.948 2.946 2.573 1.00 93.50 112 GLY A N 1
ATOM 903 C CA . GLY A 1 112 ? -6.585 1.941 1.595 1.00 93.50 112 GLY A CA 1
ATOM 904 C C . GLY A 1 112 ? -5.139 2.018 1.151 1.00 93.50 112 GLY A C 1
ATOM 905 O O . GLY A 1 112 ? -4.259 2.396 1.910 1.00 93.50 112 GLY A O 1
ATOM 906 N N . ILE A 1 113 ? -4.903 1.634 -0.099 1.00 93.31 113 ILE A N 1
ATOM 907 C CA . ILE A 1 113 ? -3.560 1.448 -0.643 1.00 93.31 113 ILE A CA 1
ATOM 908 C C . ILE A 1 113 ? -3.415 2.166 -1.981 1.00 93.31 113 ILE A C 1
ATOM 910 O O . ILE A 1 113 ? -4.352 2.237 -2.786 1.00 93.31 113 ILE A O 1
ATOM 914 N N . GLU A 1 114 ? -2.227 2.707 -2.220 1.00 92.31 114 GLU A N 1
ATOM 915 C CA . GLU A 1 114 ? -1.869 3.395 -3.452 1.00 92.31 114 GLU A CA 1
ATOM 916 C C . GLU A 1 114 ? -0.642 2.762 -4.101 1.00 92.31 114 GLU A C 1
ATOM 918 O O . GLU A 1 114 ? 0.392 2.566 -3.472 1.00 92.31 114 GLU A O 1
ATOM 923 N N . PHE A 1 115 ? -0.761 2.473 -5.390 1.00 90.38 115 PHE A N 1
ATOM 924 C CA . PHE A 1 115 ? 0.257 1.837 -6.207 1.00 90.38 115 PHE A CA 1
ATOM 925 C C . PHE A 1 115 ? 0.786 2.823 -7.233 1.00 90.38 115 PHE A C 1
ATOM 927 O O . PHE A 1 115 ? 0.015 3.406 -8.001 1.00 90.38 115 PHE A O 1
ATOM 934 N N . HIS A 1 116 ? 2.104 2.968 -7.274 1.00 87.69 116 HIS A N 1
ATOM 935 C CA . HIS A 1 116 ? 2.798 3.841 -8.207 1.00 87.69 116 HIS A CA 1
ATOM 936 C C . HIS A 1 116 ? 3.528 3.004 -9.252 1.00 87.69 116 HIS A C 1
ATOM 938 O O . HIS A 1 116 ? 4.546 2.369 -8.960 1.00 87.69 116 HIS A O 1
ATOM 944 N N . PHE A 1 117 ? 3.033 3.047 -10.487 1.00 84.25 117 PHE A N 1
ATOM 945 C CA . PHE A 1 117 ? 3.688 2.437 -11.634 1.00 84.25 117 PHE A CA 1
ATOM 946 C C . PHE A 1 117 ? 4.631 3.451 -12.275 1.00 84.25 117 PHE A C 1
ATOM 948 O O . PHE A 1 117 ? 4.205 4.389 -12.958 1.00 84.25 117 PHE A O 1
ATOM 955 N N . LYS A 1 118 ? 5.933 3.254 -12.065 1.00 73.69 118 LYS A N 1
ATOM 956 C CA . LYS A 1 118 ? 6.980 4.024 -12.740 1.00 73.69 118 LYS A CA 1
ATOM 957 C C . LYS A 1 118 ? 7.380 3.312 -14.031 1.00 73.69 118 LYS A C 1
ATOM 959 O O . LYS A 1 118 ? 7.545 2.093 -14.056 1.00 73.69 118 LYS A O 1
ATOM 964 N N . LYS A 1 119 ? 7.522 4.061 -15.130 1.00 62.34 119 LYS A N 1
ATOM 965 C CA . LYS A 1 119 ? 8.080 3.517 -16.377 1.00 62.34 119 LYS A CA 1
ATOM 966 C C . LYS A 1 119 ? 9.603 3.558 -16.352 1.00 62.34 119 LYS A C 1
ATOM 968 O O . LYS A 1 119 ? 10.207 4.494 -15.840 1.00 62.34 119 LYS A O 1
ATOM 973 N N . CYS A 1 120 ? 10.208 2.567 -17.001 1.00 51.25 120 CYS A N 1
ATOM 974 C CA . CYS A 1 120 ? 11.634 2.548 -17.287 1.00 51.25 120 CYS A CA 1
ATOM 975 C C . CYS A 1 120 ? 12.051 3.767 -18.115 1.00 51.25 120 CYS A C 1
ATOM 977 O O . CYS A 1 120 ? 11.492 4.011 -19.188 1.00 51.25 120 CYS A O 1
ATOM 979 N N . LYS A 1 121 ? 13.066 4.500 -17.648 1.00 51.47 121 LYS A N 1
ATOM 980 C CA . LYS A 1 121 ? 13.703 5.573 -18.411 1.00 51.47 121 LYS A CA 1
ATOM 981 C C . LYS A 1 121 ? 14.468 4.964 -19.592 1.00 51.47 121 LYS A C 1
ATOM 983 O O . LYS A 1 121 ? 15.280 4.046 -19.428 1.00 51.47 121 LYS A O 1
ATOM 988 N N . PHE A 1 122 ? 14.253 5.503 -20.792 1.00 41.59 122 PHE A N 1
ATOM 989 C CA . PHE A 1 122 ? 15.152 5.290 -21.926 1.00 41.59 122 PHE A CA 1
ATOM 990 C C . PHE A 1 122 ? 16.278 6.324 -21.847 1.00 41.59 122 PHE A C 1
ATOM 992 O O . PHE A 1 122 ? 16.148 7.438 -22.347 1.00 41.59 122 PHE A O 1
ATOM 999 N N . GLY A 1 123 ? 17.398 5.975 -21.214 1.00 42.31 123 GLY A N 1
ATOM 1000 C CA . GLY A 1 123 ? 18.571 6.847 -21.216 1.00 42.31 123 GLY A CA 1
ATOM 1001 C C . GLY A 1 123 ? 19.195 6.917 -22.612 1.00 42.31 123 GLY A C 1
ATOM 1002 O O . GLY A 1 123 ? 19.713 5.913 -23.111 1.00 42.31 123 GLY A O 1
ATOM 1003 N N . ARG A 1 124 ? 19.205 8.097 -23.250 1.00 41.72 124 ARG A N 1
ATOM 1004 C CA . ARG A 1 124 ? 20.126 8.356 -24.368 1.00 41.72 124 ARG A CA 1
ATOM 1005 C C . ARG A 1 124 ? 21.513 8.616 -23.791 1.00 41.72 124 ARG A C 1
ATOM 1007 O O . ARG A 1 124 ? 21.704 9.526 -22.993 1.00 41.72 124 ARG A O 1
ATOM 1014 N N . ARG A 1 125 ? 22.506 7.834 -24.222 1.00 44.41 125 ARG A N 1
ATOM 1015 C CA . ARG A 1 125 ? 23.916 8.162 -23.989 1.00 44.41 125 ARG A CA 1
ATOM 1016 C C . ARG A 1 125 ? 24.243 9.475 -24.698 1.00 44.41 125 ARG A C 1
ATOM 1018 O O . ARG A 1 125 ? 24.465 9.485 -25.905 1.00 44.41 125 ARG A O 1
ATOM 1025 N N . LEU A 1 126 ? 24.379 10.559 -23.944 1.00 46.91 126 LEU A N 1
ATOM 1026 C CA . LEU A 1 126 ? 25.200 11.698 -24.352 1.00 46.91 126 LEU A CA 1
ATOM 1027 C C . LEU A 1 126 ? 26.675 11.317 -24.181 1.00 46.91 126 LEU A C 1
ATOM 1029 O O . LEU A 1 126 ? 27.339 11.815 -23.282 1.00 46.91 126 LEU A O 1
ATOM 1033 N N . ARG A 1 127 ? 27.178 10.363 -24.977 1.00 45.19 127 ARG A N 1
ATOM 1034 C CA . ARG A 1 127 ? 28.619 10.182 -25.227 1.00 45.19 127 ARG A CA 1
ATOM 1035 C C . ARG A 1 127 ? 28.866 9.135 -26.309 1.00 45.19 127 ARG A C 1
ATOM 1037 O O . ARG A 1 127 ? 28.469 7.976 -26.178 1.00 45.19 127 ARG A O 1
ATOM 1044 N N . ARG A 1 128 ? 29.527 9.578 -27.386 1.00 42.75 128 ARG A N 1
ATOM 1045 C CA . ARG A 1 128 ? 30.026 8.742 -28.485 1.00 42.75 128 ARG A CA 1
ATOM 1046 C C . ARG A 1 128 ? 30.883 7.612 -27.903 1.00 42.75 128 ARG A C 1
ATOM 1048 O O . ARG A 1 128 ? 31.822 7.888 -27.166 1.00 42.75 128 ARG A O 1
ATOM 1055 N N . GLY A 1 129 ? 30.558 6.364 -28.247 1.00 48.41 129 GLY A N 1
ATOM 1056 C CA . GLY A 1 129 ? 31.478 5.236 -28.067 1.00 48.41 129 GLY A CA 1
ATOM 1057 C C . GLY A 1 129 ? 31.055 4.116 -27.122 1.00 48.41 129 GLY A C 1
ATOM 1058 O O . GLY A 1 129 ? 31.912 3.318 -26.760 1.00 48.41 129 GLY A O 1
ATOM 1059 N N . ALA A 1 130 ? 29.790 3.995 -26.708 1.00 48.84 130 ALA A N 1
ATOM 1060 C CA . ALA A 1 130 ? 29.461 2.913 -25.789 1.00 48.84 130 ALA A CA 1
ATOM 1061 C C . ALA A 1 130 ? 28.164 2.145 -26.113 1.00 48.84 130 ALA A C 1
ATOM 1063 O O . ALA A 1 130 ? 27.133 2.712 -26.478 1.00 48.84 130 ALA A O 1
ATOM 1064 N N . ARG A 1 131 ? 28.263 0.817 -25.925 1.00 47.31 131 ARG A N 1
ATOM 1065 C CA . ARG A 1 131 ? 27.294 -0.261 -26.206 1.00 47.31 131 ARG A CA 1
ATOM 1066 C C . ARG A 1 131 ? 25.883 0.026 -25.667 1.00 47.31 131 ARG A C 1
ATOM 1068 O O . ARG A 1 131 ? 25.704 -0.051 -24.454 1.00 47.31 131 ARG A O 1
ATOM 1075 N N . GLY A 1 132 ? 24.940 0.342 -26.562 1.00 46.44 132 GLY A N 1
ATOM 1076 C CA . GLY A 1 132 ? 23.477 0.337 -26.371 1.00 46.44 132 GLY A CA 1
ATOM 1077 C C . GLY A 1 132 ? 22.880 1.279 -25.302 1.00 46.44 132 GLY A C 1
ATOM 1078 O O . GLY A 1 132 ? 23.561 1.660 -24.347 1.00 46.44 132 GLY A O 1
ATOM 1079 N N . PRO A 1 133 ? 21.596 1.672 -25.425 1.00 44.69 133 PRO A N 1
ATOM 1080 C CA . PRO A 1 133 ? 20.872 2.324 -24.336 1.00 44.69 133 PRO A CA 1
ATOM 1081 C C . PRO A 1 133 ? 20.655 1.322 -23.190 1.00 44.69 133 PRO A C 1
ATOM 1083 O O . PRO A 1 133 ? 20.047 0.270 -23.386 1.00 44.69 133 PRO A O 1
ATOM 1086 N N . LYS A 1 134 ? 21.151 1.630 -21.984 1.00 42.72 134 LYS A N 1
ATOM 1087 C CA . LYS A 1 134 ? 20.775 0.884 -20.773 1.00 42.72 134 LYS A CA 1
ATOM 1088 C C . LYS A 1 134 ? 19.386 1.356 -20.338 1.00 42.72 134 LYS A C 1
ATOM 1090 O O . LYS A 1 134 ? 19.184 2.550 -20.132 1.00 42.72 134 LYS A O 1
ATOM 1095 N N . ARG A 1 135 ? 18.437 0.425 -20.209 1.00 45.59 135 ARG A N 1
ATOM 1096 C CA . ARG A 1 135 ? 17.143 0.681 -19.560 1.00 45.59 135 ARG A CA 1
ATOM 1097 C C . ARG A 1 135 ? 17.408 0.836 -18.063 1.00 45.59 135 ARG A C 1
ATOM 1099 O O . ARG A 1 135 ? 17.985 -0.071 -17.470 1.00 45.59 135 ARG A O 1
ATOM 1106 N N . TYR A 1 136 ? 17.026 1.964 -17.477 1.00 45.53 136 TYR A N 1
ATOM 1107 C CA . TYR A 1 136 ? 17.007 2.122 -16.024 1.00 45.53 136 TYR A CA 1
ATOM 1108 C C . TYR A 1 136 ? 15.546 2.184 -15.595 1.00 45.53 136 TYR A C 1
ATOM 1110 O O . TYR A 1 136 ? 14.828 3.117 -15.950 1.00 45.53 136 TYR A O 1
ATOM 1118 N N . CYS A 1 137 ? 15.079 1.127 -14.938 1.00 51.19 137 CYS A N 1
ATOM 1119 C CA . CYS A 1 137 ? 13.738 1.073 -14.384 1.00 51.19 137 CYS A CA 1
ATOM 1120 C C . CYS A 1 137 ? 13.830 1.467 -12.916 1.00 51.19 137 CYS A C 1
ATOM 1122 O O . CYS A 1 137 ? 14.268 0.659 -12.101 1.00 51.19 137 CYS A O 1
ATOM 1124 N N . ASP A 1 138 ? 13.428 2.696 -12.591 1.00 57.56 138 ASP A N 1
ATOM 1125 C CA . ASP A 1 138 ? 13.044 3.023 -11.221 1.00 57.56 138 ASP A CA 1
ATOM 1126 C C . ASP A 1 138 ? 11.851 2.122 -10.895 1.00 57.56 138 ASP A C 1
ATOM 1128 O O . ASP A 1 138 ? 10.823 2.202 -11.570 1.00 57.56 138 ASP A O 1
ATOM 1132 N N . GLY A 1 139 ? 12.013 1.179 -9.967 1.00 61.53 139 GLY A N 1
ATOM 1133 C CA . GLY A 1 139 ? 10.984 0.177 -9.689 1.00 61.53 139 GLY A CA 1
ATOM 1134 C C . GLY A 1 139 ? 9.653 0.789 -9.241 1.00 61.53 139 GLY A C 1
ATOM 1135 O O . GLY A 1 139 ? 9.568 1.958 -8.850 1.00 61.53 139 GLY A O 1
ATOM 1136 N N . CYS A 1 140 ? 8.591 -0.012 -9.329 1.00 77.94 140 CYS A N 1
ATOM 1137 C CA . CYS A 1 140 ? 7.271 0.386 -8.847 1.00 77.94 140 CYS A CA 1
ATOM 1138 C C . CYS A 1 140 ? 7.238 0.353 -7.313 1.00 77.94 140 CYS A C 1
ATOM 1140 O O . CYS A 1 140 ? 8.055 -0.324 -6.687 1.00 77.94 140 CYS A O 1
ATOM 1142 N N . GLY A 1 141 ? 6.295 1.082 -6.715 1.00 80.44 141 GLY A N 1
ATOM 1143 C CA . GLY A 1 141 ? 6.215 1.218 -5.262 1.00 80.44 141 GLY A CA 1
ATOM 1144 C C . GLY A 1 141 ? 4.793 1.383 -4.733 1.00 80.44 141 GLY A C 1
ATOM 1145 O O . GLY A 1 141 ? 3.839 1.509 -5.505 1.00 80.44 141 GLY A O 1
ATOM 1146 N N . VAL A 1 142 ? 4.667 1.369 -3.406 1.00 79.81 142 VAL A N 1
ATOM 1147 C CA . VAL A 1 142 ? 3.387 1.296 -2.689 1.00 79.81 142 VAL A CA 1
ATOM 1148 C C . VAL A 1 142 ? 3.351 2.319 -1.557 1.00 79.81 142 VAL A C 1
ATOM 1150 O O . VAL A 1 142 ? 4.343 2.494 -0.846 1.00 79.81 142 VAL A O 1
ATOM 1153 N N . CYS A 1 143 ? 2.208 2.980 -1.386 1.00 85.19 143 CYS A N 1
ATOM 1154 C CA . CYS A 1 143 ? 1.915 3.812 -0.227 1.00 85.19 143 CYS A CA 1
ATOM 1155 C C . CYS A 1 143 ? 0.702 3.293 0.541 1.00 85.19 143 CYS A C 1
ATOM 1157 O O . CYS A 1 143 ? -0.286 2.864 -0.059 1.00 85.19 143 CYS A O 1
ATOM 1159 N N . ASP A 1 144 ? 0.759 3.443 1.859 1.00 82.19 144 ASP A N 1
ATOM 1160 C CA . ASP A 1 144 ? -0.423 3.421 2.714 1.00 82.19 144 ASP A CA 1
ATOM 1161 C C . ASP A 1 144 ? -1.099 4.798 2.678 1.00 82.19 144 ASP A C 1
ATOM 1163 O O . ASP A 1 144 ? -0.405 5.824 2.611 1.00 82.19 144 ASP A O 1
ATOM 1167 N N . ILE A 1 145 ? -2.432 4.837 2.672 1.00 88.06 145 ILE A N 1
ATOM 1168 C CA . ILE A 1 145 ? -3.204 6.078 2.560 1.00 88.06 145 ILE A CA 1
ATOM 1169 C C . ILE A 1 145 ? -4.436 6.065 3.466 1.00 88.06 145 ILE A C 1
ATOM 1171 O O . ILE A 1 145 ? -5.274 5.168 3.403 1.00 88.06 145 ILE A O 1
ATOM 1175 N N . ALA A 1 146 ? -4.590 7.140 4.238 1.00 85.94 146 ALA A N 1
ATOM 1176 C CA . ALA A 1 146 ? -5.782 7.423 5.026 1.00 85.94 146 ALA A CA 1
ATOM 1177 C C . ALA A 1 146 ? -6.196 8.888 4.844 1.00 85.94 146 ALA A C 1
ATOM 1179 O O . ALA A 1 146 ? -5.365 9.793 4.878 1.00 85.94 146 ALA A O 1
ATOM 1180 N N . ILE A 1 147 ? -7.485 9.124 4.627 1.00 87.25 147 ILE A N 1
ATOM 1181 C CA . ILE A 1 147 ? -8.079 10.446 4.430 1.00 87.25 147 ILE A CA 1
ATOM 1182 C C . ILE A 1 147 ? -9.254 10.564 5.393 1.00 87.25 147 ILE A C 1
ATOM 1184 O O . ILE A 1 147 ? -10.207 9.788 5.307 1.00 87.25 147 ILE A O 1
ATOM 1188 N N . VAL A 1 148 ? -9.194 11.534 6.296 1.00 84.62 148 VAL A N 1
ATOM 1189 C CA . VAL A 1 148 ? -10.305 11.862 7.192 1.00 84.62 148 VAL A CA 1
ATOM 1190 C C . VAL A 1 148 ? -11.349 12.661 6.417 1.00 84.62 148 VAL A C 1
ATOM 1192 O O . VAL A 1 148 ? -10.991 13.595 5.698 1.00 84.62 148 VAL A O 1
ATOM 1195 N N . LYS A 1 149 ? -12.621 12.277 6.545 1.00 79.00 149 LYS A N 1
ATOM 1196 C CA . LYS A 1 149 ? -13.762 13.070 6.081 1.00 79.00 149 LYS A CA 1
ATOM 1197 C C . LYS A 1 149 ? -14.467 13.653 7.304 1.00 79.00 149 LYS A C 1
ATOM 1199 O O . LYS A 1 149 ? -14.823 12.879 8.197 1.00 79.00 149 LYS A O 1
ATOM 1204 N N . ASP A 1 150 ? -14.644 14.970 7.332 1.00 61.50 150 ASP A N 1
ATOM 1205 C CA . ASP A 1 150 ? -15.481 15.649 8.331 1.00 61.50 150 ASP A CA 1
ATOM 1206 C C . ASP A 1 150 ? -16.971 15.611 7.947 1.00 61.50 150 ASP A C 1
ATOM 1208 O O . ASP A 1 150 ? -17.288 15.654 6.735 1.00 61.50 150 ASP A O 1
#

Foldseek 3Di:
DPPQPKDKDKDWDLPDFDAPVVVVVLVVVLPLVVVAWDKDKDWDWDQDPVPRDTWIKIKIWTKHKDFQLCQLVQVVSVCVSVPPQQPPVNNVVVVVCCVVVVSNPAGMKIWGKMKIDGDWDQDDPPDPDDDDGDTHTPGIGMMTMMIGGD

Sequence (150 aa):
AVVDESIQLRFFNPNFTISADDLRDLIANANLPSLGYRKITERKTETDFETGFPVFQETVRFLKEMPCGEVPNSEKMLDQLFPGAFGKDVTNKMRFEFQERKISKFKICLAGIEFHFKKCKFGRRLRRGARGPKRYCDGCGVCDIAIVKD

Radius of gyration: 18.16 Å; chains: 1; bounding box: 48×38×46 Å